Protein AF-A0A958HN60-F1 (afdb_monomer_lite)

pLDDT: mean 80.92, std 14.27, range [39.16, 93.94]

Foldseek 3Di:
DPPPDDDDDPLLVVLLPDDDDDDDRDDDPPRCPLVSVVVSQVCCVVVPVADPPDHDDDDDPDPVSVDD

Sequence (68 aa):
MPPDSFVPRPKQAEVLAYTGGKMGVSAVPGSGKTETLSRLAAQLIAGGGLDGHQEVLVVTLVNSAVDN

Structure (mmCIF, N/CA/C/O backbone):
data_AF-A0A958HN60-F1
#
_entry.id   AF-A0A958HN60-F1
#
loop_
_atom_site.group_PDB
_atom_site.id
_atom_site.type_symbol
_atom_site.label_atom_id
_atom_site.label_alt_id
_atom_site.label_comp_id
_atom_site.label_asym_id
_atom_site.label_entity_id
_atom_site.label_seq_id
_atom_site.pdbx_PDB_ins_code
_atom_site.Cartn_x
_atom_site.Cartn_y
_atom_site.Cartn_z
_atom_site.occupancy
_atom_site.B_iso_or_equiv
_atom_site.auth_seq_id
_atom_site.auth_comp_id
_atom_site.auth_asym_id
_atom_site.auth_atom_id
_atom_site.pdbx_PDB_model_num
ATOM 1 N N . MET A 1 1 ? -14.015 8.383 -21.516 1.00 46.75 1 MET A N 1
ATOM 2 C CA . MET A 1 1 ? -12.894 7.464 -21.789 1.00 46.75 1 MET A CA 1
ATOM 3 C C . MET A 1 1 ? -12.783 6.570 -20.566 1.00 46.75 1 MET A C 1
ATOM 5 O O . MET A 1 1 ? -12.655 7.139 -19.487 1.00 46.75 1 MET A O 1
ATOM 9 N N . PRO A 1 2 ? -12.989 5.244 -20.655 1.00 49.28 2 PRO A N 1
ATOM 10 C CA . PRO A 1 2 ? -12.706 4.396 -19.502 1.00 49.28 2 PRO A CA 1
ATOM 11 C C . PRO A 1 2 ? -11.217 4.583 -19.162 1.00 49.28 2 PRO A C 1
ATOM 13 O O . PRO A 1 2 ? -10.418 4.661 -20.097 1.00 49.28 2 PRO A O 1
ATOM 16 N N . PRO A 1 3 ? -10.846 4.760 -17.883 1.00 58.62 3 PRO A N 1
ATOM 17 C CA . PRO A 1 3 ? -9.444 4.901 -17.511 1.00 58.62 3 PRO A CA 1
ATOM 18 C C . PRO A 1 3 ? -8.681 3.674 -18.016 1.00 58.62 3 PRO A C 1
ATOM 20 O O . PRO A 1 3 ? -9.209 2.561 -17.943 1.00 58.62 3 PRO A O 1
ATOM 23 N N . ASP A 1 4 ? -7.482 3.891 -18.564 1.00 62.66 4 ASP A N 1
ATOM 24 C CA . ASP A 1 4 ? -6.622 2.825 -19.074 1.00 62.66 4 ASP A CA 1
ATOM 25 C C . ASP A 1 4 ? -6.582 1.658 -18.079 1.00 62.66 4 ASP A C 1
ATOM 27 O O . ASP A 1 4 ? -6.385 1.838 -16.872 1.00 62.66 4 ASP A O 1
ATOM 31 N N . SER A 1 5 ? -6.841 0.445 -18.566 1.00 72.88 5 SER A N 1
ATOM 32 C CA . SER A 1 5 ? -6.896 -0.737 -17.712 1.00 72.88 5 SER A CA 1
ATOM 33 C C . SER A 1 5 ? -5.507 -1.010 -17.135 1.00 72.88 5 SER A C 1
ATOM 35 O O . SER A 1 5 ? -4.626 -1.506 -17.834 1.00 72.88 5 SER A O 1
ATOM 37 N N . PHE A 1 6 ? -5.304 -0.686 -15.858 1.00 81.50 6 PHE A N 1
ATOM 38 C CA . PHE A 1 6 ? -4.072 -0.994 -15.137 1.00 81.50 6 PHE A CA 1
ATOM 39 C C . PHE A 1 6 ? -3.841 -2.511 -15.079 1.00 81.50 6 PHE A C 1
ATOM 41 O O . PHE A 1 6 ? -4.655 -3.245 -14.510 1.00 81.50 6 PHE A O 1
ATOM 48 N N . VAL A 1 7 ? -2.711 -2.972 -15.622 1.00 89.31 7 VAL A N 1
ATOM 49 C CA . VAL A 1 7 ? -2.282 -4.377 -15.570 1.00 89.31 7 VAL A CA 1
ATOM 50 C C . VAL A 1 7 ? -1.103 -4.496 -14.596 1.00 89.31 7 VAL A C 1
ATOM 52 O O . VAL A 1 7 ? 0.017 -4.120 -14.951 1.00 89.31 7 VAL A O 1
ATOM 55 N N . PRO A 1 8 ? -1.313 -4.988 -13.359 1.00 90.25 8 PRO A N 1
ATOM 56 C CA . PRO A 1 8 ? -0.234 -5.102 -12.387 1.00 90.25 8 PRO A CA 1
ATOM 57 C C . PRO A 1 8 ? 0.815 -6.117 -12.832 1.00 90.25 8 PRO A C 1
ATOM 59 O O . PRO A 1 8 ? 0.498 -7.223 -13.269 1.00 90.25 8 PRO A O 1
ATOM 62 N N . ARG A 1 9 ? 2.089 -5.788 -12.609 1.00 92.06 9 ARG A N 1
ATOM 63 C CA . ARG A 1 9 ? 3.167 -6.785 -12.636 1.00 92.06 9 ARG A CA 1
ATOM 64 C C . ARG A 1 9 ? 3.009 -7.759 -11.461 1.00 92.06 9 ARG A C 1
ATOM 66 O O . ARG A 1 9 ? 2.420 -7.368 -10.454 1.00 92.06 9 ARG A O 1
ATOM 73 N N . PRO A 1 10 ? 3.610 -8.964 -11.506 1.00 91.94 10 PRO A N 1
ATOM 74 C CA . PRO A 1 10 ? 3.428 -9.983 -10.465 1.00 91.94 10 PRO A CA 1
ATOM 75 C C . PRO A 1 10 ? 3.593 -9.456 -9.030 1.00 91.94 10 PRO A C 1
ATOM 77 O O . PRO A 1 10 ? 2.679 -9.568 -8.222 1.00 91.94 10 PRO A O 1
ATOM 80 N N . LYS A 1 11 ? 4.679 -8.723 -8.752 1.00 89.94 11 LYS A N 1
ATOM 81 C CA . LYS A 1 11 ? 4.904 -8.121 -7.426 1.00 89.94 11 LYS A CA 1
ATOM 82 C C . LYS A 1 11 ? 3.881 -7.051 -7.035 1.00 89.94 11 LYS A C 1
ATOM 84 O O . LYS A 1 11 ? 3.616 -6.868 -5.859 1.00 89.94 11 LYS A O 1
ATOM 89 N N . GLN A 1 12 ? 3.329 -6.310 -7.995 1.00 93.31 12 GLN A N 1
ATOM 90 C CA . GLN A 1 12 ? 2.274 -5.331 -7.710 1.00 93.31 12 GLN A CA 1
ATOM 91 C C . GLN A 1 12 ? 0.956 -6.044 -7.407 1.00 93.31 12 GLN A C 1
ATOM 93 O O . GLN A 1 12 ? 0.231 -5.615 -6.519 1.00 93.31 12 GLN A O 1
ATOM 98 N N . ALA A 1 13 ? 0.668 -7.149 -8.100 1.00 93.44 13 ALA A N 1
ATOM 99 C CA . ALA A 1 13 ? -0.493 -7.983 -7.814 1.00 93.44 13 ALA A CA 1
ATOM 100 C C . ALA A 1 13 ? -0.416 -8.589 -6.404 1.00 93.44 13 ALA A C 1
ATOM 102 O O . ALA A 1 13 ? -1.414 -8.576 -5.695 1.00 93.44 13 ALA A O 1
ATOM 103 N N . GLU A 1 14 ? 0.769 -9.027 -5.963 1.00 92.62 14 GLU A N 1
ATOM 104 C CA . GLU A 1 14 ? 0.998 -9.483 -4.582 1.00 92.62 14 GLU A CA 1
ATOM 105 C C . GLU A 1 14 ? 0.681 -8.391 -3.549 1.00 92.62 14 GLU A C 1
ATOM 107 O O . GLU A 1 14 ? 0.036 -8.665 -2.541 1.00 92.62 14 GLU A O 1
ATOM 112 N N . VAL A 1 15 ? 1.076 -7.140 -3.816 1.00 93.94 15 VAL A N 1
ATOM 113 C CA . VAL A 1 15 ? 0.748 -5.998 -2.946 1.00 93.94 15 VAL A CA 1
ATOM 114 C C . VAL A 1 15 ? -0.753 -5.716 -2.928 1.00 93.94 15 VAL A C 1
ATOM 116 O O . VAL A 1 15 ? -1.316 -5.459 -1.869 1.00 93.94 15 VAL A O 1
ATOM 119 N N . LEU A 1 16 ? -1.417 -5.789 -4.083 1.00 93.81 16 LEU A N 1
ATOM 120 C CA . LEU A 1 16 ? -2.864 -5.577 -4.195 1.00 93.81 16 LEU A CA 1
ATOM 121 C C . LEU A 1 16 ? -3.691 -6.721 -3.590 1.00 93.81 16 LEU A C 1
ATOM 123 O O . LEU A 1 16 ? -4.860 -6.527 -3.283 1.00 93.81 16 LEU A O 1
ATOM 127 N N . ALA A 1 17 ? -3.099 -7.896 -3.383 1.00 93.44 17 ALA A N 1
ATOM 128 C CA . ALA A 1 17 ? -3.731 -9.015 -2.691 1.00 93.44 17 ALA A CA 1
ATOM 129 C C . ALA A 1 17 ? -3.615 -8.919 -1.154 1.00 93.44 17 ALA A C 1
ATOM 131 O O . ALA A 1 17 ? -3.939 -9.876 -0.454 1.00 93.44 17 ALA A O 1
ATOM 132 N N . TYR A 1 18 ? -3.130 -7.796 -0.611 1.00 92.00 18 TYR A N 1
ATOM 133 C CA . TYR A 1 18 ? -3.013 -7.587 0.829 1.00 92.00 18 TYR A CA 1
ATOM 134 C C . TYR A 1 18 ? -4.386 -7.590 1.521 1.00 92.00 18 TYR A C 1
ATOM 136 O O . TYR A 1 18 ? -5.250 -6.771 1.217 1.00 92.00 18 TYR A O 1
ATOM 144 N N . THR A 1 19 ? -4.557 -8.472 2.508 1.00 89.00 19 THR A N 1
ATOM 145 C CA . THR A 1 19 ? -5.805 -8.608 3.285 1.00 89.00 19 THR A CA 1
ATOM 146 C C . THR A 1 19 ? -5.656 -8.256 4.767 1.00 89.00 19 THR A C 1
ATOM 148 O O . THR A 1 19 ? -6.639 -8.292 5.501 1.00 89.00 19 THR A O 1
ATOM 151 N N . GLY A 1 20 ? -4.446 -7.940 5.239 1.00 88.50 20 GLY A N 1
ATOM 152 C CA . GLY A 1 20 ? -4.178 -7.617 6.643 1.00 88.50 20 GLY A CA 1
ATOM 153 C C . GLY A 1 20 ? -2.798 -8.069 7.129 1.00 88.50 20 GLY A C 1
ATOM 154 O O . GLY A 1 20 ? -2.088 -8.813 6.455 1.00 88.50 20 GLY A O 1
ATOM 155 N N . GLY A 1 21 ? -2.417 -7.632 8.331 1.00 91.06 21 GLY A N 1
ATOM 156 C CA . GLY A 1 2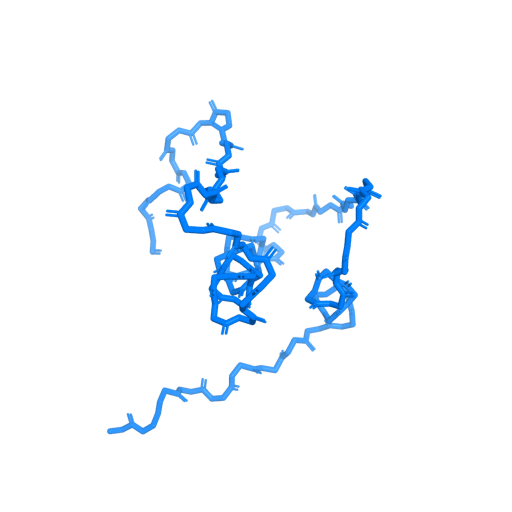1 ? -1.133 -7.972 8.950 1.00 91.06 21 GLY A CA 1
ATOM 157 C C . GLY A 1 21 ? 0.014 -7.040 8.550 1.00 91.06 21 GLY A C 1
ATOM 158 O O . GLY A 1 21 ? -0.171 -5.844 8.368 1.00 91.06 21 GLY A O 1
ATOM 159 N N . LYS A 1 22 ? 1.243 -7.562 8.483 1.00 93.19 22 LYS A N 1
ATOM 160 C CA . LYS A 1 22 ? 2.423 -6.796 8.048 1.00 93.19 22 LYS A CA 1
ATOM 161 C C . LYS A 1 22 ? 2.890 -7.324 6.698 1.00 93.19 22 LYS A C 1
ATOM 163 O O . LYS A 1 22 ? 3.019 -8.532 6.530 1.00 93.19 22 LYS A O 1
ATOM 168 N N . MET A 1 23 ? 3.204 -6.422 5.774 1.00 92.44 23 MET A N 1
ATOM 169 C CA . MET A 1 23 ? 3.767 -6.747 4.464 1.00 92.44 23 MET A CA 1
ATOM 170 C C . MET A 1 23 ? 5.038 -5.927 4.235 1.00 92.44 23 MET A C 1
ATOM 172 O O . MET A 1 23 ? 5.063 -4.725 4.491 1.00 92.44 23 MET A O 1
ATOM 176 N N . GLY A 1 24 ? 6.096 -6.579 3.755 1.00 90.50 24 GLY A N 1
ATOM 177 C CA . GLY A 1 24 ? 7.339 -5.931 3.342 1.00 90.50 24 GLY A CA 1
ATOM 178 C C . GLY A 1 24 ? 7.529 -6.065 1.837 1.00 90.50 24 GLY A C 1
ATOM 179 O O . GLY A 1 24 ? 7.469 -7.170 1.307 1.00 90.50 24 GLY A O 1
ATOM 180 N N . VAL A 1 25 ? 7.782 -4.952 1.148 1.00 87.06 25 VAL A N 1
ATOM 181 C CA . VAL A 1 25 ? 7.957 -4.925 -0.310 1.00 87.06 25 VAL A CA 1
ATOM 182 C C . VAL A 1 25 ? 9.312 -4.313 -0.636 1.00 87.06 25 VAL A C 1
ATOM 184 O O . VAL A 1 25 ? 9.548 -3.133 -0.384 1.00 87.06 25 VAL A O 1
ATOM 187 N N . SER A 1 26 ? 10.210 -5.108 -1.218 1.00 86.50 26 SER A N 1
ATOM 188 C CA . SER A 1 26 ? 11.468 -4.587 -1.759 1.00 86.50 26 SER A CA 1
ATOM 189 C C . SER A 1 26 ? 11.223 -3.920 -3.109 1.00 86.50 26 SER A C 1
ATOM 191 O O . SER A 1 26 ? 10.526 -4.470 -3.967 1.00 86.50 26 SER A O 1
ATOM 193 N N . ALA A 1 27 ? 11.799 -2.736 -3.312 1.00 79.50 27 ALA A N 1
ATOM 194 C CA . ALA A 1 27 ? 11.513 -1.922 -4.481 1.00 79.50 27 ALA A CA 1
ATOM 195 C C . ALA A 1 27 ? 12.721 -1.100 -4.939 1.00 79.50 27 ALA A C 1
ATOM 197 O O . ALA A 1 27 ? 13.422 -0.492 -4.136 1.00 79.50 27 ALA A O 1
ATOM 198 N N . VAL A 1 28 ? 12.889 -1.004 -6.257 1.00 84.81 28 VAL A N 1
ATOM 199 C CA . VAL A 1 28 ? 13.903 -0.170 -6.928 1.00 84.81 28 VAL A CA 1
ATOM 200 C C . VAL A 1 28 ? 13.317 1.190 -7.350 1.00 84.81 28 VAL A C 1
ATOM 202 O O . VAL A 1 28 ? 12.087 1.346 -7.339 1.00 84.81 28 VAL A O 1
ATOM 205 N N . PRO A 1 29 ? 14.126 2.202 -7.710 1.00 83.62 29 PRO A N 1
ATOM 206 C CA . PRO A 1 29 ? 13.622 3.428 -8.339 1.00 83.62 29 PRO A CA 1
ATOM 207 C C . PRO A 1 29 ? 12.754 3.122 -9.576 1.00 83.62 29 PRO A C 1
ATOM 209 O O . PRO A 1 29 ? 13.012 2.154 -10.284 1.00 83.62 29 PRO A O 1
ATOM 212 N N . GLY A 1 30 ? 11.677 3.885 -9.802 1.00 83.19 30 GLY A N 1
ATOM 213 C CA . GLY A 1 30 ? 10.780 3.685 -10.958 1.00 83.19 30 GLY A CA 1
ATOM 214 C C . GLY A 1 30 ? 9.891 2.430 -10.918 1.00 83.19 30 GLY A C 1
ATOM 215 O O . GLY A 1 30 ? 9.243 2.088 -11.898 1.00 83.19 30 GLY A O 1
ATOM 216 N N . SER A 1 31 ? 9.812 1.719 -9.790 1.00 85.81 31 SER A N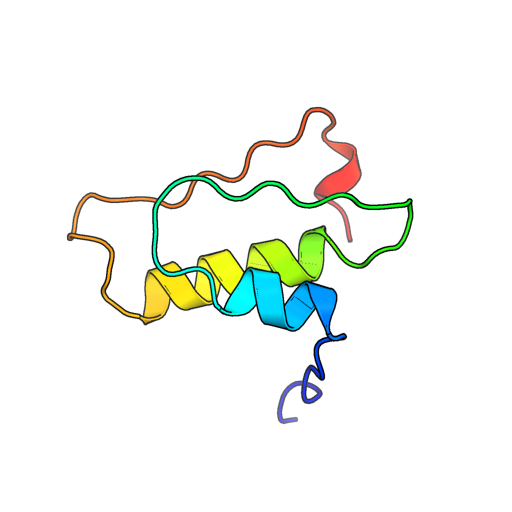 1
ATOM 217 C CA . SER A 1 31 ? 9.017 0.482 -9.664 1.00 85.81 31 SER A CA 1
ATOM 218 C C . SER A 1 31 ? 7.491 0.670 -9.583 1.00 85.81 31 SER A C 1
ATOM 220 O O . SER A 1 31 ? 6.788 -0.308 -9.343 1.00 85.81 31 SER A O 1
ATOM 222 N N . GLY A 1 32 ? 6.956 1.879 -9.764 1.00 87.31 32 GLY A N 1
ATOM 223 C CA . GLY A 1 32 ? 5.506 2.113 -9.686 1.00 87.31 32 GLY A CA 1
ATOM 224 C C . GLY A 1 32 ? 4.919 1.926 -8.280 1.00 87.31 32 GLY A C 1
ATOM 225 O O . GLY A 1 32 ? 3.760 1.541 -8.135 1.00 87.31 32 GLY A O 1
ATOM 226 N N . LYS A 1 33 ? 5.721 2.159 -7.227 1.00 88.75 33 LYS A N 1
ATOM 227 C CA . LYS A 1 33 ? 5.280 2.053 -5.823 1.00 88.75 33 LYS A CA 1
ATOM 228 C C . LYS A 1 33 ? 4.093 2.961 -5.527 1.00 88.75 33 LYS A C 1
ATOM 230 O O . LYS A 1 33 ? 3.121 2.483 -4.963 1.00 88.75 33 LYS A O 1
ATOM 235 N N . THR A 1 34 ? 4.185 4.233 -5.916 1.00 88.25 34 THR A N 1
ATOM 236 C CA . THR A 1 34 ? 3.146 5.237 -5.657 1.00 88.25 34 THR A CA 1
ATOM 237 C C . THR A 1 34 ? 1.819 4.794 -6.256 1.00 88.25 34 THR A C 1
ATOM 239 O O . THR A 1 34 ? 0.852 4.637 -5.527 1.00 88.25 34 THR A O 1
ATOM 242 N N . GLU A 1 35 ? 1.803 4.446 -7.544 1.00 89.56 35 GLU A N 1
ATOM 243 C CA . GLU A 1 35 ? 0.607 3.932 -8.216 1.00 89.56 35 GLU A CA 1
ATOM 244 C C . GLU A 1 35 ? 0.039 2.680 -7.525 1.00 89.56 35 GLU A C 1
ATOM 246 O O . GLU A 1 35 ? -1.159 2.591 -7.265 1.00 89.56 35 GLU A O 1
ATOM 251 N N . THR A 1 36 ? 0.900 1.726 -7.161 1.00 91.69 36 THR A N 1
ATOM 252 C CA . THR A 1 36 ? 0.468 0.482 -6.501 1.00 91.69 36 THR A CA 1
ATOM 253 C C . THR A 1 36 ? -0.133 0.751 -5.117 1.00 91.69 36 THR A C 1
ATOM 255 O O . THR A 1 36 ? -1.178 0.193 -4.790 1.00 91.69 36 THR A O 1
ATOM 258 N N . LEU A 1 37 ? 0.494 1.620 -4.316 1.00 90.94 37 LEU A N 1
ATOM 259 C CA . LEU A 1 37 ? 0.028 1.982 -2.975 1.00 90.94 37 LEU A CA 1
ATOM 260 C C . LEU A 1 37 ? -1.260 2.807 -3.018 1.00 90.94 37 LEU A C 1
ATOM 262 O O . LEU A 1 37 ? -2.166 2.533 -2.237 1.00 90.94 37 LEU A O 1
ATOM 266 N N . SER A 1 38 ? -1.389 3.747 -3.957 1.00 90.50 38 SER A N 1
ATOM 267 C CA . SER A 1 38 ? -2.624 4.516 -4.151 1.00 90.50 38 SER A CA 1
ATOM 268 C C . SER A 1 38 ? -3.796 3.607 -4.524 1.00 90.50 38 SER A C 1
ATOM 270 O O . SER A 1 38 ? -4.899 3.764 -4.003 1.00 90.50 38 SER A O 1
ATOM 272 N N . ARG A 1 39 ? -3.561 2.600 -5.376 1.00 91.69 39 ARG A N 1
ATOM 273 C CA . ARG A 1 39 ? -4.588 1.607 -5.725 1.00 91.69 39 ARG A CA 1
ATOM 274 C C . ARG A 1 39 ? -4.940 0.702 -4.551 1.00 91.69 39 ARG A C 1
ATOM 276 O O . ARG A 1 39 ? -6.121 0.439 -4.352 1.00 91.69 39 ARG A O 1
ATOM 283 N N . LEU A 1 40 ? -3.954 0.256 -3.771 1.00 91.44 40 LEU A N 1
ATOM 284 C CA . LEU A 1 40 ? -4.214 -0.523 -2.559 1.00 91.44 40 LEU A CA 1
ATOM 285 C C . LEU A 1 40 ? -5.049 0.286 -1.556 1.00 91.44 40 LEU A C 1
ATOM 287 O O . LEU A 1 40 ? -6.040 -0.221 -1.044 1.00 91.44 40 LEU A O 1
ATOM 291 N N . ALA A 1 41 ? -4.710 1.557 -1.330 1.00 90.06 41 ALA A N 1
ATOM 292 C CA . ALA A 1 41 ? -5.490 2.444 -0.472 1.00 90.06 41 ALA A CA 1
ATOM 293 C C . ALA A 1 41 ? -6.939 2.578 -0.967 1.00 90.06 41 ALA A C 1
ATOM 295 O O . ALA A 1 41 ? -7.872 2.387 -0.190 1.00 90.06 41 ALA A O 1
ATOM 296 N N . ALA A 1 42 ? -7.137 2.817 -2.268 1.00 89.75 42 ALA A N 1
ATOM 297 C CA . ALA A 1 42 ? -8.470 2.884 -2.864 1.00 89.75 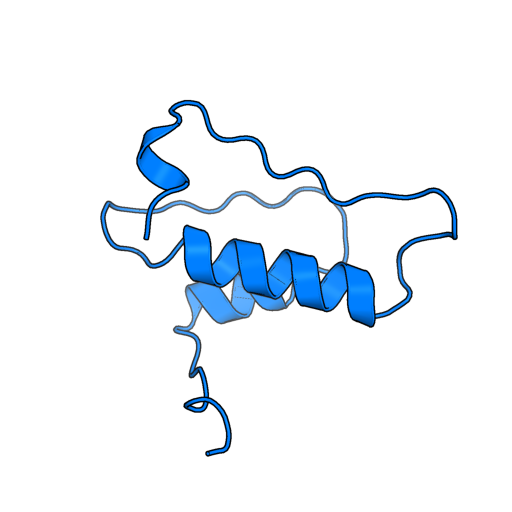42 ALA A CA 1
ATOM 298 C C . ALA A 1 42 ? -9.257 1.570 -2.702 1.00 89.75 42 ALA A C 1
ATOM 300 O O . ALA 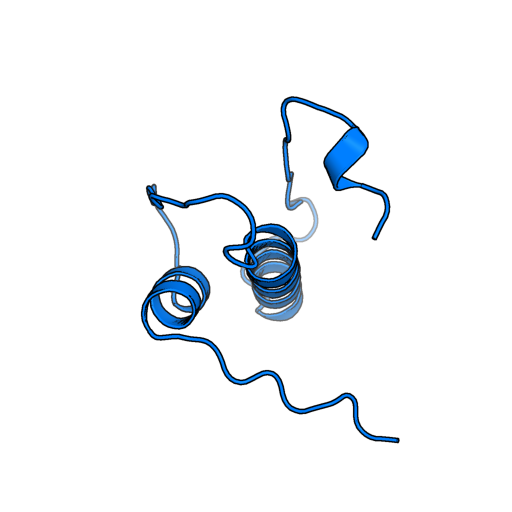A 1 42 ? -10.449 1.609 -2.407 1.00 89.75 42 ALA A O 1
ATOM 301 N N . GLN A 1 43 ? -8.606 0.410 -2.854 1.00 89.12 43 GLN A N 1
ATOM 302 C CA . GLN A 1 43 ? -9.232 -0.900 -2.644 1.00 89.12 43 GLN A CA 1
ATOM 303 C C . GLN A 1 43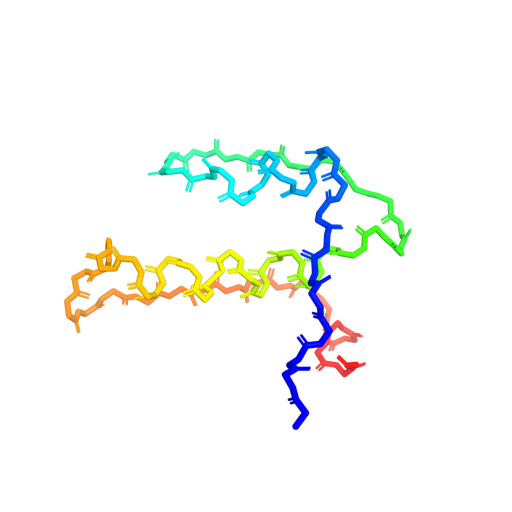 ? -9.628 -1.132 -1.185 1.00 89.12 43 GLN A C 1
ATOM 305 O O . GLN A 1 43 ? -10.717 -1.638 -0.937 1.00 89.12 43 GLN A O 1
ATOM 310 N N . LEU A 1 44 ? -8.787 -0.740 -0.226 1.00 88.12 44 LEU A N 1
ATOM 311 C CA . LEU A 1 44 ? -9.094 -0.866 1.201 1.00 88.12 44 LEU A CA 1
ATOM 312 C C . LEU A 1 44 ? -10.275 0.026 1.606 1.00 88.12 44 LEU A C 1
ATOM 314 O O . LEU A 1 44 ? -11.143 -0.416 2.355 1.00 88.12 44 LEU A O 1
ATOM 318 N N . ILE A 1 45 ? -10.339 1.242 1.058 1.00 86.94 45 ILE A N 1
ATOM 319 C CA . ILE A 1 45 ? -11.453 2.174 1.273 1.00 86.94 45 ILE A CA 1
ATOM 320 C C . ILE A 1 45 ? -12.743 1.635 0.640 1.00 86.94 45 ILE A C 1
ATOM 322 O O . ILE A 1 45 ? -13.780 1.584 1.295 1.00 86.94 45 ILE A O 1
ATOM 326 N N . ALA A 1 46 ? -12.692 1.201 -0.622 1.00 87.56 46 ALA A N 1
ATOM 327 C CA . ALA A 1 46 ? -13.871 0.720 -1.346 1.00 87.56 46 ALA A CA 1
ATOM 328 C C . ALA A 1 46 ? -14.354 -0.666 -0.883 1.00 87.56 46 ALA A C 1
ATOM 330 O O . ALA A 1 46 ? -15.535 -0.978 -1.005 1.00 87.56 46 ALA A O 1
ATOM 331 N N . GLY A 1 47 ? -13.451 -1.504 -0.369 1.00 82.06 47 GLY A N 1
ATOM 332 C CA . GLY A 1 47 ? -13.723 -2.883 0.035 1.00 82.06 47 GLY A CA 1
ATOM 333 C C . GLY A 1 47 ? -14.508 -3.029 1.340 1.00 82.06 47 GLY A C 1
ATOM 334 O O . GLY A 1 47 ? -14.814 -4.154 1.723 1.00 82.06 47 GLY A O 1
ATOM 335 N N . GLY A 1 48 ? -14.824 -1.929 2.034 1.00 71.62 48 GLY A N 1
ATOM 336 C CA . GLY A 1 48 ? -15.635 -1.948 3.258 1.00 71.62 48 GLY A CA 1
ATOM 337 C C . GLY A 1 48 ? -14.949 -2.589 4.468 1.00 71.62 48 GLY A C 1
ATOM 338 O O . GLY A 1 48 ? -15.610 -2.893 5.454 1.00 71.62 48 GLY A O 1
ATOM 339 N N . GLY A 1 49 ? -13.631 -2.810 4.399 1.00 68.81 49 GLY A N 1
ATOM 340 C CA . GLY A 1 49 ? -12.8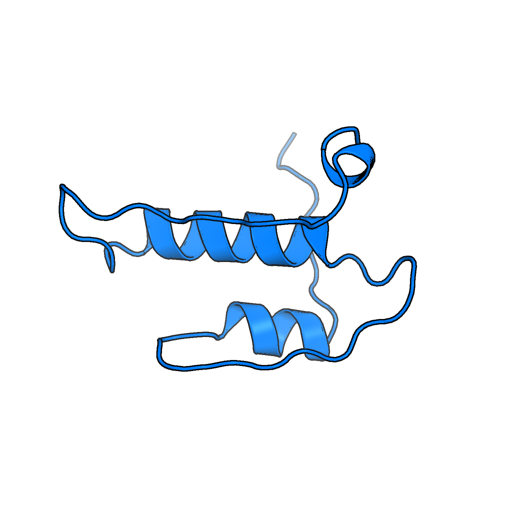27 -3.339 5.507 1.00 68.81 49 GLY A CA 1
ATOM 341 C C . GLY A 1 49 ? -12.430 -2.287 6.546 1.00 68.81 49 GLY A C 1
ATOM 342 O O . GLY A 1 49 ? -11.765 -2.626 7.521 1.00 68.81 49 GLY A O 1
ATOM 343 N N . LEU A 1 50 ? -12.809 -1.027 6.320 1.00 77.12 50 LEU A N 1
ATOM 344 C CA . LEU A 1 50 ? -12.620 0.082 7.246 1.00 77.12 50 LEU A CA 1
ATOM 345 C C . LEU A 1 50 ? -13.952 0.381 7.932 1.00 77.12 50 LEU A C 1
ATOM 347 O O . LEU A 1 50 ? -14.966 0.589 7.265 1.00 77.12 50 LEU A O 1
ATOM 351 N N . ASP A 1 51 ? -13.939 0.405 9.260 1.00 76.06 51 ASP A N 1
ATOM 352 C CA . ASP A 1 51 ? -15.065 0.906 10.044 1.00 76.06 51 ASP A CA 1
ATOM 353 C C . ASP A 1 51 ? -15.224 2.424 9.828 1.00 76.06 51 ASP A C 1
ATOM 355 O O . ASP A 1 51 ? -14.288 3.093 9.386 1.00 76.06 51 ASP A O 1
ATOM 359 N N . GLY A 1 52 ? -16.379 3.001 10.169 1.00 72.31 52 GLY A N 1
ATOM 360 C CA . GLY A 1 52 ? -16.728 4.400 9.847 1.00 72.31 52 GLY A CA 1
ATOM 361 C C . GLY A 1 52 ? -15.784 5.487 10.399 1.00 72.31 52 GLY A C 1
ATOM 362 O O . GLY A 1 52 ? -15.934 6.660 10.065 1.00 72.31 52 GLY A O 1
ATOM 363 N N . HIS A 1 53 ? -14.809 5.108 11.228 1.00 77.38 53 HIS A N 1
ATOM 364 C CA . HIS A 1 53 ? -13.792 5.978 11.826 1.00 77.38 53 HIS A CA 1
ATOM 365 C C . HIS A 1 53 ? -12.349 5.568 11.486 1.00 77.38 53 HIS A C 1
ATOM 367 O O . HIS A 1 53 ? -11.411 6.079 12.096 1.00 77.38 53 HIS A O 1
ATOM 373 N N . GLN A 1 54 ? -12.150 4.616 10.572 1.00 80.31 54 GLN A N 1
ATOM 374 C CA . GLN A 1 54 ? -10.823 4.138 10.189 1.00 80.31 54 GLN A CA 1
ATOM 375 C C . GLN A 1 54 ? -10.340 4.797 8.894 1.00 80.31 54 GLN A C 1
ATOM 377 O O . GLN A 1 54 ? -11.088 4.956 7.933 1.00 80.31 54 GLN A O 1
ATOM 382 N N . GLU A 1 55 ? -9.055 5.148 8.866 1.00 83.12 55 GLU A N 1
ATOM 383 C CA . GLU A 1 55 ? -8.414 5.879 7.770 1.00 83.12 55 GLU A CA 1
ATOM 384 C C . GLU A 1 55 ? -7.185 5.124 7.245 1.00 83.12 55 GLU A C 1
ATOM 386 O O . GLU A 1 55 ? -6.541 4.360 7.971 1.00 83.12 55 GLU A O 1
ATOM 391 N N . VAL A 1 56 ? -6.826 5.363 5.979 1.00 86.44 56 VAL A N 1
ATOM 392 C CA . VAL A 1 56 ? -5.580 4.858 5.383 1.00 86.44 56 VAL A CA 1
ATOM 393 C C . VAL A 1 56 ? -4.516 5.952 5.437 1.00 86.44 56 VAL A C 1
ATOM 395 O O . VAL A 1 56 ? -4.645 6.977 4.773 1.00 86.44 56 VAL A O 1
ATOM 398 N N . LEU A 1 57 ? -3.432 5.714 6.181 1.00 87.50 57 LEU A N 1
ATOM 399 C CA . LEU A 1 57 ? -2.291 6.627 6.262 1.00 87.50 57 LEU A CA 1
ATOM 400 C C . LEU A 1 57 ? -1.128 6.128 5.395 1.00 87.50 57 LEU A C 1
ATOM 402 O O . LEU A 1 57 ? -0.527 5.091 5.678 1.00 87.50 57 LEU A O 1
ATOM 406 N N . VAL A 1 58 ? -0.770 6.903 4.370 1.00 85.62 58 VAL A N 1
ATOM 407 C CA . VAL A 1 58 ? 0.436 6.680 3.562 1.00 85.62 58 VAL A CA 1
ATOM 408 C C . VAL A 1 58 ? 1.515 7.658 4.016 1.00 85.62 58 VAL A C 1
ATOM 410 O O . VAL A 1 58 ? 1.367 8.866 3.860 1.00 85.62 58 VAL A O 1
ATOM 413 N N . VAL A 1 59 ? 2.608 7.138 4.579 1.00 84.12 59 VAL A N 1
ATOM 414 C CA . VAL A 1 59 ? 3.741 7.950 5.048 1.00 84.12 59 VAL A CA 1
ATOM 415 C C . VAL A 1 59 ? 4.930 7.764 4.112 1.00 84.12 59 VAL A C 1
ATOM 417 O O . VAL A 1 59 ? 5.393 6.645 3.893 1.00 84.12 59 VAL A O 1
ATOM 420 N N . THR A 1 60 ? 5.467 8.867 3.599 1.00 81.69 60 THR A N 1
ATOM 421 C CA . THR A 1 60 ? 6.706 8.902 2.812 1.00 81.69 60 THR A CA 1
ATOM 422 C C . THR A 1 60 ? 7.728 9.815 3.484 1.00 81.69 60 THR A C 1
ATOM 424 O O . THR A 1 60 ? 7.364 10.839 4.049 1.00 81.69 60 THR A O 1
ATOM 427 N N . LEU A 1 61 ? 9.019 9.469 3.417 1.00 75.06 61 LEU A N 1
ATOM 428 C CA . LEU A 1 61 ? 10.086 10.232 4.085 1.00 75.06 61 LEU A CA 1
ATOM 429 C C . LEU A 1 61 ? 10.385 11.589 3.417 1.00 75.06 61 LEU A C 1
ATOM 431 O O . LEU A 1 61 ? 10.889 12.495 4.071 1.00 75.06 61 LEU A O 1
ATOM 435 N N . VAL A 1 62 ? 10.095 11.737 2.121 1.00 72.38 62 VAL A N 1
ATOM 436 C CA . VAL A 1 62 ? 10.370 12.961 1.353 1.00 72.38 62 VAL A CA 1
ATOM 437 C C . VAL A 1 62 ? 9.153 13.374 0.527 1.00 72.38 62 VAL A C 1
ATOM 439 O O . VAL A 1 62 ? 8.508 12.537 -0.099 1.00 72.38 62 VAL A O 1
ATOM 442 N N . ASN A 1 63 ? 8.863 14.678 0.521 1.00 53.56 63 ASN A N 1
ATOM 443 C CA . ASN A 1 63 ? 7.694 15.275 -0.141 1.00 53.56 63 ASN A CA 1
ATOM 444 C C . ASN A 1 63 ? 7.743 15.207 -1.680 1.00 53.56 63 ASN A C 1
ATOM 446 O O . ASN A 1 63 ? 6.720 15.368 -2.332 1.00 53.56 63 ASN A O 1
ATOM 450 N N . SER A 1 64 ? 8.903 14.919 -2.281 1.00 52.12 64 SER A N 1
ATOM 451 C CA . SER A 1 64 ? 9.063 14.818 -3.742 1.00 52.12 64 SER A CA 1
ATOM 452 C C . SER A 1 64 ? 8.343 13.621 -4.381 1.00 52.12 64 SER A C 1
ATOM 454 O O . SER A 1 64 ? 8.411 13.448 -5.593 1.00 52.12 64 SER A O 1
ATOM 456 N N . ALA A 1 65 ? 7.670 12.785 -3.584 1.00 52.78 65 ALA A N 1
ATOM 457 C CA . ALA A 1 65 ? 6.824 11.689 -4.051 1.00 52.78 65 ALA A CA 1
ATOM 458 C C . ALA A 1 65 ? 5.335 12.070 -4.200 1.00 52.78 65 ALA A C 1
ATOM 460 O O . ALA A 1 65 ? 4.544 11.197 -4.553 1.00 52.78 65 ALA A O 1
ATOM 461 N N . VAL A 1 66 ? 4.960 13.326 -3.911 1.00 47.91 66 VAL A N 1
ATOM 462 C CA . VAL A 1 66 ? 3.563 13.809 -3.928 1.00 47.91 66 VAL A CA 1
ATOM 463 C C . VAL A 1 66 ? 3.192 14.534 -5.237 1.00 47.91 66 VAL A C 1
ATOM 465 O O . VAL A 1 66 ? 2.013 14.599 -5.563 1.00 47.91 66 VAL A O 1
ATOM 468 N N . ASP A 1 67 ? 4.171 14.965 -6.043 1.00 40.91 67 ASP A N 1
ATOM 469 C CA . ASP A 1 67 ? 3.947 15.578 -7.365 1.00 40.91 67 ASP A CA 1
ATOM 470 C C . ASP A 1 67 ? 4.314 14.607 -8.511 1.00 40.91 67 ASP A C 1
ATOM 472 O O . ASP A 1 67 ? 5.458 14.569 -8.979 1.00 40.91 67 ASP A O 1
ATOM 476 N N . ASN A 1 68 ? 3.354 13.788 -8.953 1.00 39.16 68 ASN A N 1
ATOM 477 C CA . ASN A 1 68 ? 3.249 13.254 -10.325 1.00 39.16 68 ASN A CA 1
ATOM 478 C C . ASN A 1 68 ? 1.857 12.672 -10.573 1.00 39.16 68 ASN A C 1
ATOM 480 O O . ASN A 1 68 ? 1.484 11.729 -9.838 1.00 39.16 68 ASN A O 1
#

Radius of gyration: 13.13 Å; chains: 1; bounding box: 31×26×34 Å

Secondary structure (DSSP, 8-state):
---------HHHHHHHT--SS-------TTS-HHHHHHHHHHHHHHTT-S-TT-------SSGGGS--